Protein AF-A0A7C1GNH7-F1 (afdb_monomer_lite)

Structure (mmCIF, N/CA/C/O backbone):
data_AF-A0A7C1GNH7-F1
#
_entry.id   AF-A0A7C1GNH7-F1
#
loop_
_atom_site.group_PDB
_atom_site.id
_atom_site.type_symbol
_atom_site.label_atom_id
_atom_site.label_alt_id
_atom_site.label_comp_id
_atom_site.label_asym_id
_atom_site.label_entity_id
_atom_site.label_seq_id
_atom_site.pdbx_PDB_ins_code
_atom_site.Cartn_x
_atom_site.Cartn_y
_atom_site.Cartn_z
_atom_site.occupancy
_atom_site.B_iso_or_equiv
_atom_site.auth_seq_id
_atom_site.auth_comp_id
_atom_site.auth_asym_id
_atom_site.auth_atom_id
_atom_site.pdbx_PDB_model_num
ATOM 1 N N . MET A 1 1 ? 14.148 -22.955 8.395 1.00 41.34 1 MET A N 1
ATOM 2 C CA . MET A 1 1 ? 13.688 -22.423 9.696 1.00 41.34 1 MET A CA 1
ATOM 3 C C . MET A 1 1 ? 12.419 -23.167 10.089 1.00 41.34 1 MET A C 1
ATOM 5 O O . MET A 1 1 ? 11.482 -23.170 9.306 1.00 41.34 1 MET A O 1
ATOM 9 N N . LYS A 1 2 ? 12.412 -23.870 11.227 1.00 41.69 2 LYS A N 1
ATOM 10 C CA . LYS A 1 2 ? 11.241 -24.564 11.790 1.00 41.69 2 LYS A CA 1
ATOM 11 C C . LYS A 1 2 ? 11.099 -24.100 13.240 1.00 41.69 2 LYS A C 1
ATOM 13 O O . LYS A 1 2 ? 11.866 -24.546 14.083 1.00 41.69 2 LYS A O 1
ATOM 18 N N . THR A 1 3 ? 10.168 -23.192 13.510 1.00 47.66 3 THR A N 1
ATOM 19 C CA . THR A 1 3 ? 9.869 -22.700 14.871 1.00 47.66 3 THR A CA 1
ATOM 20 C C . THR A 1 3 ? 8.385 -22.819 15.228 1.00 47.66 3 THR A C 1
ATOM 22 O O . THR A 1 3 ? 7.935 -22.170 16.161 1.00 47.66 3 THR A O 1
ATOM 25 N N . ASN A 1 4 ? 7.616 -23.658 14.525 1.00 46.81 4 ASN A N 1
ATOM 26 C CA . ASN A 1 4 ? 6.178 -23.826 14.769 1.00 46.81 4 ASN A CA 1
ATOM 27 C C . ASN A 1 4 ? 5.877 -25.155 15.484 1.00 46.81 4 ASN A C 1
ATOM 29 O O . ASN A 1 4 ? 5.368 -26.098 14.886 1.00 46.81 4 ASN A O 1
ATOM 33 N N . THR A 1 5 ? 6.260 -25.253 16.760 1.00 57.16 5 THR A N 1
ATOM 34 C CA . THR A 1 5 ? 5.923 -26.391 17.642 1.00 57.16 5 THR A CA 1
ATOM 35 C C . THR A 1 5 ? 4.985 -26.013 18.793 1.00 57.16 5 THR A C 1
ATOM 37 O O . THR A 1 5 ? 4.659 -26.872 19.607 1.00 57.16 5 THR A O 1
ATOM 40 N N . GLN A 1 6 ? 4.526 -24.759 18.873 1.00 58.31 6 GLN A N 1
ATOM 41 C CA . GLN A 1 6 ? 3.487 -24.347 19.821 1.00 58.31 6 GLN A CA 1
ATOM 42 C C . GLN A 1 6 ? 2.119 -24.324 19.142 1.00 58.31 6 GLN A C 1
ATOM 44 O O . GLN A 1 6 ? 2.003 -23.966 17.974 1.00 58.31 6 GLN A O 1
ATOM 49 N N . GLN A 1 7 ? 1.097 -24.721 19.897 1.00 57.66 7 GLN A N 1
ATOM 50 C CA . GLN A 1 7 ? -0.308 -24.626 19.520 1.00 57.66 7 GLN A CA 1
ATOM 51 C C . GLN A 1 7 ? -0.628 -23.197 19.061 1.00 57.66 7 GLN A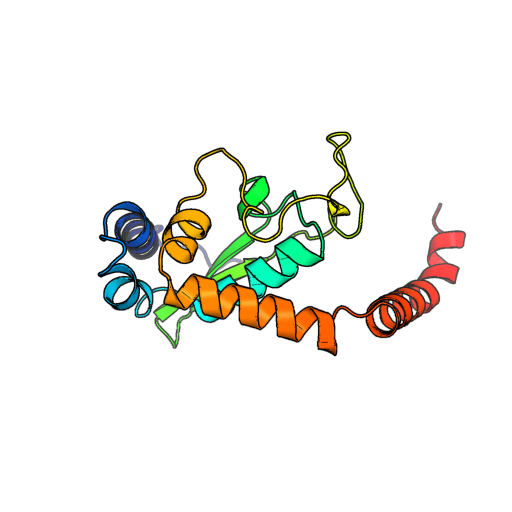 C 1
ATOM 53 O O . GLN A 1 7 ? -0.293 -22.237 19.757 1.00 57.66 7 GLN A O 1
ATOM 58 N N . ASP A 1 8 ? -1.246 -23.057 17.888 1.00 63.09 8 ASP A N 1
ATOM 59 C CA . ASP A 1 8 ? -1.487 -21.746 17.295 1.00 63.09 8 ASP A CA 1
ATOM 60 C C . ASP A 1 8 ? -2.410 -20.894 18.187 1.00 63.09 8 ASP A C 1
ATOM 62 O O . ASP A 1 8 ? -3.614 -21.140 18.296 1.00 63.09 8 ASP A O 1
ATOM 66 N N . ASN A 1 9 ? -1.853 -19.859 18.818 1.00 75.06 9 ASN A N 1
ATOM 67 C CA . ASN A 1 9 ? -2.629 -18.851 19.529 1.00 75.06 9 ASN A CA 1
ATOM 68 C C . ASN A 1 9 ? -3.035 -17.735 18.552 1.00 75.06 9 ASN A C 1
ATOM 70 O O . ASN A 1 9 ? -2.227 -16.881 18.187 1.00 75.06 9 ASN A O 1
ATOM 74 N N . TYR A 1 10 ? -4.301 -17.746 18.130 1.00 85.75 10 TYR A N 1
ATOM 75 C CA . TYR A 1 10 ? -4.866 -16.768 17.192 1.00 85.75 10 TYR A CA 1
ATOM 76 C C . TYR A 1 10 ? -5.498 -15.540 17.866 1.00 85.75 10 TYR A C 1
ATOM 78 O O . TYR A 1 10 ? -6.038 -14.686 17.164 1.00 85.75 10 TYR A O 1
ATOM 86 N N . THR A 1 11 ? -5.424 -15.428 19.196 1.00 90.94 11 THR A N 1
ATOM 87 C CA . THR A 1 11 ? -6.136 -14.395 19.972 1.00 90.94 11 THR A CA 1
ATOM 88 C C . THR A 1 11 ? -5.764 -12.985 19.524 1.00 90.94 11 THR A C 1
ATOM 90 O O . THR A 1 11 ? -6.650 -12.203 19.199 1.00 90.94 11 THR A O 1
ATOM 93 N N . ASP A 1 12 ? -4.468 -12.700 19.374 1.00 92.19 12 ASP A N 1
ATOM 94 C CA . ASP A 1 12 ? -3.970 -11.402 18.905 1.00 92.19 12 ASP A CA 1
ATOM 95 C C . ASP A 1 12 ? -4.558 -11.031 17.524 1.00 92.19 12 ASP A C 1
ATOM 97 O O . ASP A 1 12 ? -4.931 -9.887 17.271 1.00 92.19 12 ASP A O 1
ATOM 101 N N . LYS A 1 13 ? -4.663 -11.998 16.600 1.00 93.25 13 LYS A N 1
ATOM 102 C CA . LYS A 1 13 ? -5.228 -11.753 15.260 1.00 93.25 13 LYS A CA 1
ATOM 103 C C . LYS A 1 13 ? -6.740 -11.535 15.319 1.00 93.25 13 LYS A C 1
ATOM 105 O O . LYS A 1 13 ? -7.249 -10.691 14.586 1.00 93.25 13 LYS A O 1
ATOM 110 N N . ALA A 1 14 ? -7.443 -12.294 16.159 1.00 95.69 14 ALA A N 1
ATOM 111 C CA . ALA A 1 14 ? -8.877 -12.128 16.369 1.00 95.69 14 ALA A CA 1
ATOM 112 C C . ALA A 1 14 ? -9.193 -10.750 16.971 1.00 95.69 14 ALA A C 1
ATOM 114 O O . ALA A 1 14 ? -10.090 -10.077 16.478 1.00 95.69 14 ALA A O 1
ATOM 115 N N . GLU A 1 15 ? -8.398 -10.298 17.946 1.00 96.75 15 GLU A N 1
ATOM 116 C CA . GLU A 1 15 ? -8.475 -8.952 18.525 1.00 96.75 15 GLU A CA 1
ATOM 117 C C . GLU A 1 15 ? -8.321 -7.873 17.446 1.00 96.75 15 GLU A C 1
ATOM 119 O O . GLU A 1 15 ? -9.178 -7.001 17.322 1.00 96.75 15 GLU A O 1
ATOM 124 N N . LEU A 1 16 ? -7.286 -7.969 16.602 1.00 97.50 16 LEU A N 1
ATOM 125 C CA . LEU A 1 16 ? -7.091 -7.024 15.499 1.00 97.50 16 LEU A CA 1
ATOM 126 C C . LEU A 1 16 ? -8.305 -6.982 14.555 1.00 97.50 16 LEU A C 1
ATOM 128 O O . LEU A 1 16 ? -8.759 -5.904 14.170 1.00 97.50 16 LEU A O 1
ATOM 132 N N . ILE A 1 17 ? -8.831 -8.149 14.171 1.00 97.00 17 ILE A N 1
ATOM 133 C CA . ILE A 1 17 ? -10.010 -8.247 13.300 1.00 97.00 17 ILE A CA 1
ATOM 134 C C . ILE A 1 17 ? -11.225 -7.602 13.972 1.00 97.00 17 ILE A C 1
ATOM 136 O O . ILE A 1 17 ? -11.945 -6.848 13.314 1.00 97.00 17 ILE A O 1
ATOM 140 N N . ASP A 1 18 ? -11.450 -7.869 15.254 1.00 98.12 18 ASP A N 1
ATOM 141 C CA . ASP A 1 18 ? -12.589 -7.339 15.996 1.00 98.12 18 ASP A CA 1
ATOM 142 C C . ASP A 1 18 ? -12.507 -5.816 16.144 1.00 98.12 18 ASP A C 1
ATOM 144 O O . ASP A 1 18 ? -13.481 -5.141 15.809 1.00 98.12 18 ASP A O 1
ATOM 148 N N . VAL A 1 19 ? -11.348 -5.264 16.520 1.00 98.44 19 VAL A N 1
ATOM 149 C CA . VAL A 1 19 ? -11.130 -3.807 16.600 1.00 98.44 19 VAL A CA 1
ATOM 150 C C . VAL A 1 19 ? -11.394 -3.141 15.249 1.00 98.44 19 VAL A C 1
ATOM 152 O O . VAL A 1 19 ? -12.152 -2.178 15.162 1.00 98.44 19 VAL A O 1
ATOM 155 N N . ILE A 1 20 ? -10.851 -3.687 14.156 1.00 97.81 20 ILE A N 1
ATOM 156 C CA . ILE A 1 20 ? -11.058 -3.111 12.818 1.00 97.81 20 ILE A CA 1
ATOM 157 C C . ILE A 1 20 ? -12.536 -3.134 12.416 1.00 97.81 20 ILE A C 1
ATOM 159 O O . ILE A 1 20 ? -12.998 -2.194 11.772 1.00 97.81 20 ILE A O 1
ATOM 163 N N . ASN A 1 21 ? -13.271 -4.208 12.716 1.00 97.88 21 ASN A N 1
ATOM 164 C CA . ASN A 1 21 ? -14.624 -4.406 12.187 1.00 97.88 21 ASN A CA 1
ATOM 165 C C . ASN A 1 21 ? -15.740 -3.883 13.098 1.00 97.88 21 ASN A C 1
ATOM 167 O O . ASN A 1 21 ? -16.839 -3.645 12.594 1.00 97.88 21 ASN A O 1
ATOM 171 N N . ARG A 1 22 ? -15.501 -3.744 14.407 1.00 97.81 22 ARG A N 1
ATOM 172 C CA . ARG A 1 22 ? -16.545 -3.423 15.394 1.00 97.81 22 ARG A CA 1
ATOM 173 C C . ARG A 1 22 ? -16.358 -2.075 16.084 1.00 97.81 22 ARG A C 1
ATOM 175 O O . ARG A 1 22 ? -17.348 -1.552 16.591 1.00 97.81 22 ARG A O 1
ATOM 182 N N . THR A 1 23 ? -15.157 -1.499 16.091 1.00 98.31 23 THR A N 1
ATOM 183 C CA . THR A 1 23 ? -14.932 -0.193 16.724 1.00 98.31 23 THR A CA 1
ATOM 184 C C . THR A 1 23 ? -15.510 0.939 15.860 1.00 98.31 23 THR A C 1
ATOM 186 O O . THR A 1 23 ? -15.235 0.995 14.655 1.00 98.31 23 THR A O 1
ATOM 189 N N . PRO A 1 24 ? -16.301 1.869 16.433 1.00 98.06 24 PRO A N 1
ATOM 190 C CA . PRO A 1 24 ? -16.762 3.059 15.725 1.00 98.06 24 PRO A CA 1
ATOM 191 C C . PRO A 1 24 ? -15.598 3.878 15.151 1.00 98.06 24 PRO A C 1
ATOM 193 O O . PRO A 1 24 ? -14.557 4.027 15.782 1.00 98.06 24 PRO A O 1
ATOM 196 N N . VAL A 1 25 ? -15.781 4.485 13.974 1.00 97.56 25 VAL A N 1
ATOM 197 C CA . VAL A 1 25 ? -14.718 5.248 13.280 1.00 97.56 25 VAL A CA 1
ATOM 198 C C . VAL A 1 25 ? -14.121 6.367 14.149 1.00 97.56 25 VAL A C 1
ATOM 200 O O . VAL A 1 25 ? -12.931 6.646 14.045 1.00 97.56 25 VAL A O 1
ATOM 203 N N . SER A 1 26 ? -14.920 6.997 15.015 1.00 97.81 26 SER A N 1
ATOM 204 C CA . SER A 1 26 ? -14.464 8.043 15.943 1.00 97.81 26 SER A CA 1
ATOM 205 C C . SER A 1 26 ? -13.550 7.532 17.060 1.00 97.81 26 SER A C 1
ATOM 207 O O . SER A 1 26 ? -12.768 8.310 17.596 1.00 97.81 26 SER A O 1
ATOM 209 N N . GLU A 1 27 ? -13.648 6.250 17.406 1.00 98.31 27 GLU A N 1
ATOM 210 C CA . GLU A 1 27 ? -12.898 5.596 18.489 1.00 98.31 27 GLU A CA 1
ATOM 211 C C . GLU A 1 27 ? -11.754 4.730 17.948 1.00 98.31 27 GLU A C 1
ATOM 213 O O . GLU A 1 27 ? -10.793 4.450 18.662 1.00 98.31 27 GLU A O 1
ATOM 218 N N . LEU A 1 28 ? -11.822 4.352 16.665 1.00 98.50 28 LEU A N 1
ATOM 219 C CA . LEU A 1 28 ? -10.873 3.451 16.019 1.00 98.50 28 LEU A CA 1
ATOM 220 C C . LEU A 1 28 ? -9.405 3.840 16.242 1.00 98.50 28 LEU A C 1
ATOM 222 O O . LEU A 1 28 ? -8.623 2.927 16.489 1.00 98.50 28 LEU A O 1
ATOM 226 N N . PRO A 1 29 ? -8.993 5.125 16.214 1.00 98.56 29 PRO A N 1
ATOM 227 C CA . PRO A 1 29 ? -7.599 5.457 16.477 1.00 98.56 29 PRO A CA 1
ATOM 228 C C . PRO A 1 29 ? -7.089 5.034 17.852 1.00 98.56 29 PRO A C 1
ATOM 230 O O . PRO A 1 29 ? -6.000 4.475 17.955 1.00 98.56 29 PRO A O 1
ATOM 233 N N . ALA A 1 30 ? -7.892 5.255 18.894 1.00 98.50 30 ALA A N 1
ATOM 234 C CA . ALA A 1 30 ? -7.508 4.930 20.263 1.00 98.50 30 ALA A CA 1
ATOM 235 C C . ALA A 1 30 ? -7.371 3.414 20.471 1.00 98.50 30 ALA A C 1
ATOM 237 O O . ALA A 1 30 ? -6.461 2.975 21.168 1.00 98.50 30 ALA A O 1
ATOM 238 N N . GLU A 1 31 ? -8.231 2.626 19.823 1.00 98.50 31 GLU A N 1
ATOM 239 C CA . GLU A 1 31 ? -8.244 1.164 19.950 1.00 98.50 31 GLU A CA 1
ATOM 240 C C . GLU A 1 31 ? -7.244 0.465 19.015 1.00 98.50 31 GLU A C 1
ATOM 242 O O . GLU A 1 31 ? -6.689 -0.579 19.352 1.00 98.50 31 GLU A O 1
ATOM 247 N N . LEU A 1 32 ? -6.993 1.020 17.824 1.00 98.62 32 LEU A N 1
ATOM 248 C CA . LEU A 1 32 ? -6.184 0.365 16.793 1.00 98.62 32 LEU A CA 1
ATOM 249 C C . LEU A 1 32 ? -4.682 0.633 16.946 1.00 98.62 32 LEU A C 1
ATOM 251 O O . LEU A 1 32 ? -3.878 -0.283 16.768 1.00 98.62 32 LEU A O 1
ATOM 255 N N . GLU A 1 33 ? -4.280 1.864 17.268 1.00 98.38 33 GLU A N 1
ATOM 256 C CA . GLU A 1 33 ? -2.860 2.246 17.364 1.00 98.38 33 GLU A CA 1
ATOM 257 C C . GLU A 1 33 ? -2.042 1.440 18.392 1.00 98.38 33 GLU A C 1
ATOM 259 O O . GLU A 1 33 ? -0.870 1.150 18.110 1.00 98.38 33 GLU A O 1
ATOM 264 N N . PRO A 1 34 ? -2.606 1.014 19.543 1.00 98.25 34 PRO A N 1
ATOM 265 C CA . PRO A 1 34 ? -1.900 0.153 20.490 1.00 98.25 34 PRO A CA 1
ATOM 266 C C . PRO A 1 34 ? -1.562 -1.239 19.944 1.00 98.25 34 PRO A C 1
ATOM 268 O O . PRO A 1 34 ? -0.623 -1.867 20.432 1.00 98.25 34 PRO A O 1
ATOM 271 N N . ILE A 1 35 ? -2.298 -1.729 18.938 1.00 98.19 35 ILE A N 1
ATOM 272 C CA . ILE A 1 35 ? -2.188 -3.114 18.450 1.00 98.19 35 ILE A CA 1
ATOM 273 C C . ILE A 1 35 ? -1.777 -3.232 16.979 1.00 98.19 35 ILE A C 1
ATOM 275 O O . ILE A 1 35 ? -1.445 -4.331 16.537 1.00 98.19 35 ILE A O 1
ATOM 279 N N . PHE A 1 36 ? -1.753 -2.139 16.216 1.00 98.69 36 PHE A N 1
ATOM 280 C CA . PHE A 1 36 ? -1.428 -2.133 14.788 1.00 98.69 36 PHE A CA 1
ATOM 281 C C . PHE A 1 36 ? -0.631 -0.884 14.398 1.00 98.69 36 PHE A C 1
ATOM 283 O O . PHE A 1 36 ? -0.957 0.234 14.794 1.00 98.69 36 PHE A O 1
ATOM 290 N N . ASP A 1 37 ? 0.412 -1.051 13.584 1.00 98.62 37 ASP A N 1
ATOM 291 C CA . ASP A 1 37 ? 1.177 0.074 13.046 1.00 98.62 37 ASP A CA 1
ATOM 292 C C . ASP A 1 37 ? 0.444 0.717 11.856 1.00 98.62 37 ASP A C 1
ATOM 294 O O . ASP A 1 37 ? 0.713 0.441 10.682 1.00 98.62 37 ASP A O 1
ATOM 298 N N . VAL A 1 38 ? -0.510 1.596 12.180 1.00 98.62 38 VAL A N 1
ATOM 299 C CA . VAL A 1 38 ? -1.333 2.311 11.194 1.00 98.62 38 VAL A CA 1
ATOM 300 C C . VAL A 1 38 ? -0.467 3.131 10.235 1.00 98.62 38 VAL A C 1
ATOM 302 O O . VAL A 1 38 ? -0.708 3.126 9.031 1.00 98.62 38 VAL A O 1
ATOM 305 N N . ASN A 1 39 ? 0.566 3.813 10.735 1.00 98.25 39 ASN A N 1
ATOM 306 C CA . ASN A 1 39 ? 1.407 4.674 9.903 1.00 98.25 39 ASN A CA 1
ATOM 307 C C . ASN A 1 39 ? 2.204 3.871 8.870 1.00 98.25 39 ASN A C 1
ATOM 309 O O . ASN A 1 39 ? 2.311 4.300 7.720 1.00 98.25 39 ASN A O 1
ATOM 313 N N . ASN A 1 40 ? 2.744 2.709 9.250 1.00 98.19 40 ASN A N 1
ATOM 314 C CA . ASN A 1 40 ? 3.410 1.814 8.307 1.00 98.19 40 ASN A CA 1
ATOM 315 C C . ASN A 1 40 ? 2.429 1.332 7.226 1.00 98.19 40 ASN A C 1
ATOM 317 O O . ASN A 1 40 ? 2.715 1.460 6.035 1.00 98.19 40 ASN A O 1
ATOM 321 N N . PHE A 1 41 ? 1.230 0.902 7.624 1.00 98.62 41 PHE A N 1
ATOM 322 C CA . PHE A 1 41 ? 0.205 0.476 6.674 1.00 98.62 41 PHE A CA 1
ATOM 323 C C . PHE A 1 41 ? -0.228 1.591 5.710 1.00 98.62 41 PHE A C 1
ATOM 325 O O . PHE A 1 41 ? -0.365 1.349 4.514 1.00 98.62 41 PHE A O 1
ATOM 332 N N . LEU A 1 42 ? -0.402 2.825 6.189 1.00 98.81 42 LEU A N 1
ATOM 333 C CA . LEU A 1 42 ? -0.749 3.967 5.337 1.00 98.81 42 LEU A CA 1
ATOM 334 C C . LEU A 1 42 ? 0.353 4.292 4.318 1.00 98.81 42 LEU A C 1
ATOM 336 O O . LEU A 1 42 ? 0.043 4.648 3.179 1.00 98.81 42 LEU A O 1
ATOM 340 N N . LYS A 1 43 ? 1.631 4.146 4.698 1.00 98.38 43 LYS A N 1
ATOM 341 C CA . LYS A 1 43 ? 2.763 4.265 3.763 1.00 98.38 43 LYS A CA 1
ATOM 342 C C . LYS A 1 43 ? 2.749 3.143 2.730 1.00 98.38 43 LYS A C 1
ATOM 344 O O . LYS A 1 43 ? 2.902 3.429 1.546 1.00 98.38 43 LYS A O 1
ATOM 349 N N . HIS A 1 44 ? 2.530 1.898 3.161 1.00 98.19 44 HIS A N 1
ATOM 350 C CA . HIS A 1 44 ? 2.369 0.754 2.257 1.00 98.19 44 HIS A CA 1
ATOM 351 C C . HIS A 1 44 ? 1.244 1.006 1.255 1.00 98.19 44 HIS A C 1
ATOM 353 O O . HIS A 1 44 ? 1.464 0.888 0.059 1.00 98.19 44 HIS A O 1
ATOM 359 N N . LEU A 1 45 ? 0.069 1.437 1.718 1.00 98.62 45 LEU A N 1
ATOM 360 C CA . LEU A 1 45 ? -1.079 1.719 0.859 1.00 98.62 45 LEU A CA 1
ATOM 361 C C . LEU A 1 45 ? -0.778 2.802 -0.187 1.00 98.62 45 LEU A C 1
ATOM 363 O O . LEU A 1 45 ? -1.222 2.696 -1.330 1.00 98.62 45 LEU A O 1
ATOM 367 N N . ALA A 1 46 ? -0.015 3.834 0.187 1.00 98.56 46 ALA A N 1
ATOM 368 C CA . ALA A 1 46 ? 0.433 4.861 -0.750 1.00 98.56 46 ALA A CA 1
ATOM 369 C C . ALA A 1 46 ? 1.362 4.279 -1.827 1.00 98.56 46 ALA A C 1
ATOM 371 O O . ALA A 1 46 ? 1.188 4.586 -3.004 1.00 98.56 46 ALA A O 1
ATOM 372 N N . VAL A 1 47 ? 2.294 3.398 -1.451 1.00 98.12 47 VAL A N 1
ATOM 373 C CA . VAL A 1 47 ? 3.149 2.682 -2.411 1.00 98.12 47 VAL A CA 1
ATOM 374 C C . VAL A 1 47 ? 2.318 1.749 -3.294 1.00 98.12 47 VAL A C 1
ATOM 376 O O . VAL A 1 47 ? 2.423 1.852 -4.508 1.00 98.12 47 VAL A O 1
ATOM 379 N N . GLU A 1 48 ? 1.455 0.912 -2.711 1.00 98.00 48 GLU A N 1
ATOM 380 C CA . GLU A 1 48 ? 0.565 -0.028 -3.413 1.00 98.00 48 GLU A CA 1
ATOM 381 C C . GLU A 1 48 ? -0.278 0.685 -4.479 1.00 98.00 48 GLU A C 1
ATOM 383 O O . GLU A 1 48 ? -0.417 0.200 -5.599 1.00 98.00 48 GLU A O 1
ATOM 388 N N . THR A 1 49 ? -0.784 1.873 -4.142 1.00 97.88 49 THR A N 1
ATOM 389 C CA . THR A 1 49 ? -1.576 2.700 -5.056 1.00 97.88 49 THR A CA 1
ATOM 390 C C . THR A 1 49 ? -0.728 3.283 -6.184 1.00 97.88 49 THR A C 1
ATOM 392 O O . THR A 1 49 ? -1.136 3.233 -7.340 1.00 97.88 49 THR A O 1
ATOM 395 N N . LEU A 1 50 ? 0.449 3.840 -5.876 1.00 97.56 50 LEU A N 1
ATOM 396 C CA . LEU A 1 50 ? 1.304 4.480 -6.884 1.00 97.56 50 LEU A CA 1
ATOM 397 C C . LEU A 1 50 ? 1.934 3.473 -7.846 1.00 97.56 50 LEU A C 1
ATOM 399 O O . LEU A 1 50 ? 2.068 3.765 -9.031 1.00 97.56 50 LEU A O 1
ATOM 403 N N . THR A 1 51 ? 2.304 2.288 -7.361 1.00 97.06 51 THR A N 1
ATOM 404 C CA . THR A 1 51 ? 2.859 1.223 -8.205 1.00 97.06 51 THR A CA 1
ATOM 405 C C . THR A 1 51 ? 1.786 0.468 -8.984 1.00 97.06 51 THR A C 1
ATOM 407 O O . THR A 1 51 ? 2.133 -0.364 -9.820 1.00 97.06 51 THR A O 1
ATOM 410 N N . GLY A 1 52 ? 0.500 0.730 -8.728 1.00 96.94 52 GLY A N 1
ATOM 411 C CA . GLY A 1 52 ? -0.597 -0.004 -9.345 1.00 96.94 52 GLY A CA 1
ATOM 412 C C . GLY A 1 52 ? -0.620 -1.480 -8.940 1.00 96.94 52 GLY A C 1
ATOM 413 O O . GLY A 1 52 ? -0.953 -2.320 -9.769 1.00 96.94 52 GLY A O 1
ATOM 414 N N . HIS A 1 53 ? -0.238 -1.807 -7.698 1.00 97.56 53 HIS A N 1
ATOM 415 C CA . HIS A 1 53 ? -0.147 -3.185 -7.207 1.00 97.56 53 HIS A CA 1
ATOM 416 C C . HIS A 1 53 ? -1.532 -3.802 -6.983 1.00 97.56 53 HIS A C 1
ATOM 418 O O . HIS A 1 53 ? -2.042 -3.878 -5.860 1.00 97.56 53 HIS A O 1
ATOM 424 N N . TRP A 1 54 ? -2.171 -4.224 -8.068 1.00 96.62 54 TRP A N 1
ATOM 425 C CA . TRP A 1 54 ? -3.533 -4.736 -8.025 1.00 96.62 54 TRP A CA 1
ATOM 426 C C . TRP A 1 54 ? -3.624 -6.089 -7.310 1.00 96.62 54 TRP A C 1
ATOM 428 O O . TRP A 1 54 ? -4.660 -6.389 -6.723 1.00 96.62 54 TRP A O 1
ATOM 438 N N . ASP A 1 55 ? -2.556 -6.889 -7.270 1.00 97.06 55 ASP A N 1
ATOM 439 C CA . ASP A 1 55 ? -2.571 -8.169 -6.546 1.00 97.06 55 ASP A CA 1
ATOM 440 C C . ASP A 1 55 ? -2.306 -8.021 -5.034 1.00 97.06 55 ASP A C 1
ATOM 442 O O . ASP A 1 55 ? -2.244 -8.995 -4.294 1.00 97.06 55 ASP A O 1
ATOM 446 N N . GLY A 1 56 ? -2.201 -6.789 -4.530 1.00 97.12 56 GLY A N 1
ATOM 447 C CA . GLY A 1 56 ? -2.046 -6.518 -3.104 1.00 97.12 56 GLY A CA 1
ATOM 448 C C . GLY A 1 56 ? -3.328 -6.708 -2.286 1.00 97.12 56 GLY A C 1
ATOM 449 O O . GLY A 1 56 ? -4.406 -7.083 -2.776 1.00 97.12 56 GLY A O 1
ATOM 450 N N . TYR A 1 57 ? -3.249 -6.375 -0.995 1.00 97.38 57 TYR A N 1
ATOM 451 C CA . TYR A 1 57 ? -4.375 -6.537 -0.077 1.00 97.38 57 TYR A CA 1
ATOM 452 C C . TYR A 1 57 ? -5.580 -5.692 -0.504 1.00 97.38 57 TYR A C 1
ATOM 454 O O . TYR A 1 57 ? -6.705 -6.200 -0.566 1.00 97.38 57 TYR A O 1
ATOM 462 N N . SER A 1 58 ? -5.374 -4.406 -0.809 1.00 96.88 58 SER A N 1
ATOM 463 C CA . SER A 1 58 ? -6.500 -3.475 -0.958 1.00 96.88 58 SER A CA 1
ATOM 464 C C . SER A 1 58 ? -7.318 -3.746 -2.210 1.00 96.88 58 SER A C 1
ATOM 466 O O . SER A 1 58 ? -8.528 -3.517 -2.197 1.00 96.88 58 SER A O 1
ATOM 468 N N . PHE A 1 59 ? -6.708 -4.263 -3.277 1.00 96.19 59 PHE A N 1
ATOM 469 C CA . PHE A 1 59 ? -7.443 -4.632 -4.479 1.00 96.19 59 PHE A CA 1
ATOM 470 C C . PHE A 1 59 ? -7.786 -6.128 -4.508 1.00 96.19 59 PHE A C 1
ATOM 472 O O . PHE A 1 59 ? -8.980 -6.436 -4.486 1.00 96.19 59 PHE A O 1
ATOM 479 N N . ASN A 1 60 ? -6.836 -7.068 -4.426 1.00 96.00 60 ASN A N 1
ATOM 480 C CA . ASN A 1 60 ? -7.143 -8.504 -4.569 1.00 96.00 60 ASN A CA 1
ATOM 481 C C . ASN A 1 60 ? -7.221 -9.328 -3.262 1.00 96.00 60 ASN A C 1
ATOM 483 O O . ASN A 1 60 ? -7.772 -10.427 -3.277 1.00 96.00 60 ASN A O 1
ATOM 487 N N . LYS A 1 61 ? -6.850 -8.776 -2.096 1.00 95.56 61 LYS A N 1
ATOM 488 C CA . LYS A 1 61 ? -6.725 -9.498 -0.795 1.00 95.56 61 LYS A CA 1
ATOM 489 C C . LYS A 1 61 ? -5.547 -10.477 -0.757 1.00 95.56 61 LYS A C 1
ATOM 491 O O . LYS A 1 61 ? -5.616 -11.466 -0.029 1.00 95.56 61 LYS A O 1
ATOM 496 N N . ASN A 1 62 ? -4.499 -10.221 -1.527 1.00 96.12 62 ASN A N 1
ATOM 497 C CA . ASN A 1 62 ? -3.374 -11.136 -1.665 1.00 96.12 62 ASN A CA 1
ATOM 498 C C . ASN A 1 62 ? -2.041 -10.443 -1.305 1.00 96.12 62 ASN A C 1
ATOM 500 O O . ASN A 1 62 ? -2.024 -9.253 -0.976 1.00 96.12 62 ASN A O 1
ATOM 504 N N . ASN A 1 63 ? -0.953 -11.216 -1.277 1.00 97.62 63 ASN A N 1
ATOM 505 C CA . ASN A 1 63 ? 0.433 -10.738 -1.260 1.00 97.62 63 ASN A CA 1
ATOM 506 C C . ASN A 1 63 ? 0.822 -9.867 -0.052 1.00 97.62 63 ASN A C 1
ATOM 508 O O . ASN A 1 63 ? 1.398 -8.782 -0.177 1.00 97.62 63 ASN A O 1
ATOM 512 N N . PHE A 1 64 ? 0.541 -10.364 1.158 1.00 98.00 64 PHE A N 1
ATOM 513 C CA . PHE A 1 64 ? 0.983 -9.724 2.398 1.00 98.00 64 PHE A CA 1
ATOM 514 C C . PHE A 1 64 ? 1.182 -10.703 3.558 1.00 98.00 64 PHE A C 1
ATOM 516 O O . PHE A 1 64 ? 0.571 -11.770 3.621 1.00 98.00 64 PHE A O 1
ATOM 523 N N . TYR A 1 65 ? 1.978 -10.271 4.534 1.00 97.44 65 TYR A N 1
ATOM 524 C CA . TYR A 1 65 ? 2.055 -10.866 5.862 1.00 97.44 65 TYR A CA 1
ATOM 525 C C . TYR A 1 65 ? 1.625 -9.862 6.933 1.00 97.44 65 TYR A C 1
ATOM 527 O O . TYR A 1 65 ? 1.782 -8.650 6.784 1.00 97.44 65 TYR A O 1
ATOM 535 N N . LEU A 1 66 ? 1.127 -10.393 8.051 1.00 96.31 66 LEU A N 1
ATOM 536 C CA . LEU A 1 66 ? 0.979 -9.653 9.301 1.00 96.31 66 LEU A CA 1
ATOM 537 C C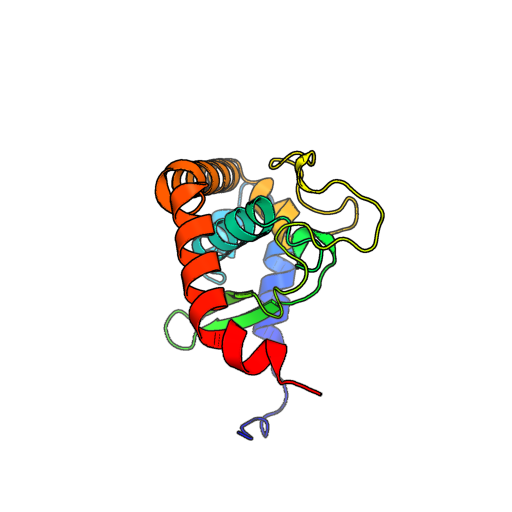 . LEU A 1 66 ? 1.965 -10.216 10.315 1.00 96.31 66 LEU A C 1
ATOM 539 O O . LEU A 1 66 ? 1.857 -11.378 10.720 1.00 96.31 66 LEU A O 1
ATOM 543 N N . TYR A 1 67 ? 2.910 -9.385 10.733 1.00 95.81 67 TYR A N 1
ATOM 544 C CA . TYR A 1 67 ? 3.913 -9.740 11.726 1.00 95.81 67 TYR A CA 1
ATOM 545 C C . TYR A 1 67 ? 3.569 -9.096 13.067 1.00 95.81 67 TYR A C 1
ATOM 547 O O . TYR A 1 67 ? 3.418 -7.882 13.148 1.00 95.81 67 TYR A O 1
ATOM 555 N N . ARG A 1 68 ? 3.446 -9.892 14.136 1.00 95.31 68 ARG A N 1
ATOM 556 C CA . ARG A 1 68 ? 3.288 -9.361 15.497 1.00 95.31 68 ARG A CA 1
ATOM 557 C C . ARG A 1 68 ? 4.671 -9.061 16.065 1.00 95.31 68 ARG A C 1
ATOM 559 O O . ARG A 1 68 ? 5.371 -9.973 16.503 1.00 95.31 68 ARG A O 1
ATOM 566 N N . ASN A 1 69 ? 5.049 -7.789 16.074 1.00 95.38 69 ASN A N 1
ATOM 567 C CA . ASN A 1 69 ? 6.340 -7.351 16.581 1.00 95.38 69 ASN A CA 1
ATOM 568 C C . ASN A 1 69 ? 6.481 -7.706 18.073 1.00 95.38 69 ASN A C 1
ATOM 570 O O . ASN A 1 69 ? 5.612 -7.402 18.893 1.00 95.38 69 ASN A O 1
ATOM 574 N N . THR A 1 70 ? 7.574 -8.376 18.436 1.00 94.19 70 THR A N 1
ATOM 575 C CA . THR A 1 70 ? 7.814 -8.863 19.803 1.00 94.19 70 THR A CA 1
ATOM 576 C C . THR A 1 70 ? 8.163 -7.750 20.790 1.00 94.19 70 THR A C 1
ATOM 578 O O . THR A 1 70 ? 7.902 -7.905 21.979 1.00 94.19 70 THR A O 1
ATOM 581 N N . THR A 1 71 ? 8.688 -6.621 20.310 1.00 95.38 71 THR A N 1
ATOM 582 C CA . THR A 1 71 ? 9.039 -5.448 21.120 1.00 95.38 71 THR A CA 1
ATOM 583 C C . THR A 1 71 ? 7.857 -4.501 21.271 1.00 95.38 71 THR A C 1
ATOM 585 O O . THR A 1 71 ? 7.473 -4.174 22.387 1.00 95.38 71 THR A O 1
ATOM 588 N N . THR A 1 72 ? 7.265 -4.058 20.158 1.00 96.00 72 THR A N 1
ATOM 589 C CA . THR A 1 72 ? 6.178 -3.062 20.203 1.00 96.00 72 THR A CA 1
ATOM 590 C C . THR A 1 72 ? 4.828 -3.686 20.521 1.00 96.00 72 THR A C 1
ATOM 592 O O . THR A 1 72 ? 3.894 -2.968 20.855 1.00 96.00 72 THR A O 1
ATOM 595 N N . ARG A 1 73 ? 4.713 -5.016 20.388 1.00 94.69 73 ARG A N 1
ATOM 596 C CA . ARG A 1 73 ? 3.453 -5.758 20.501 1.00 94.69 73 ARG A CA 1
ATOM 597 C C . ARG A 1 73 ? 2.371 -5.224 19.557 1.00 94.69 73 ARG A C 1
ATOM 599 O O . ARG A 1 73 ? 1.201 -5.473 19.811 1.00 94.69 73 ARG A O 1
ATOM 606 N N . ARG A 1 74 ? 2.746 -4.579 18.449 1.00 97.94 74 ARG A N 1
ATOM 607 C CA . ARG A 1 74 ? 1.839 -4.182 17.365 1.00 97.94 74 ARG A CA 1
ATOM 608 C C . ARG A 1 74 ? 1.978 -5.130 16.182 1.00 97.94 74 ARG A C 1
ATOM 610 O O . ARG A 1 74 ? 3.040 -5.716 15.964 1.00 97.94 74 ARG A O 1
ATOM 617 N N . PHE A 1 75 ? 0.907 -5.290 15.422 1.00 98.44 75 PHE A N 1
ATOM 618 C CA . PHE A 1 75 ? 0.958 -5.893 14.101 1.00 98.44 75 PHE A CA 1
ATOM 619 C C . PHE A 1 75 ? 1.537 -4.909 13.088 1.00 98.44 75 PHE A C 1
ATOM 621 O O . PHE A 1 75 ? 1.133 -3.751 13.030 1.00 98.44 75 PHE A O 1
ATOM 628 N N . GLU A 1 76 ? 2.451 -5.401 12.267 1.00 98.06 76 GLU A N 1
ATOM 629 C CA . GLU A 1 76 ? 3.055 -4.690 11.150 1.00 98.06 76 GLU A CA 1
ATOM 630 C C . GLU A 1 76 ? 2.635 -5.372 9.849 1.00 98.06 76 GLU A 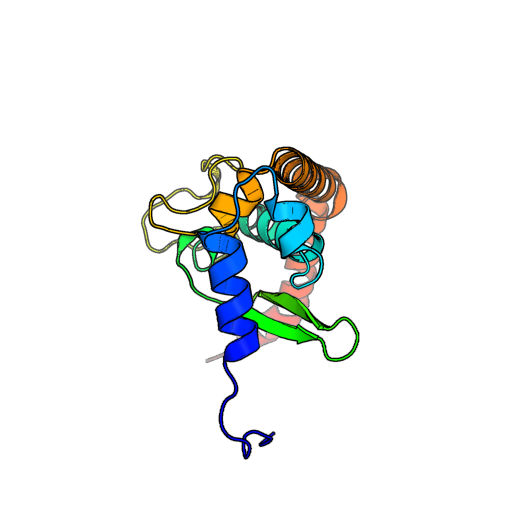C 1
ATOM 632 O O . GLU A 1 76 ? 2.664 -6.604 9.734 1.00 98.06 76 GLU A O 1
ATOM 637 N N . PHE A 1 77 ? 2.213 -4.561 8.881 1.00 98.25 77 PHE A N 1
ATOM 638 C CA . PHE A 1 77 ? 1.866 -5.023 7.545 1.00 98.25 77 PHE A CA 1
ATOM 639 C C . PHE A 1 77 ? 3.133 -5.115 6.696 1.00 98.25 77 PHE A C 1
ATOM 641 O O . PHE A 1 77 ? 3.901 -4.158 6.628 1.00 98.25 77 PHE A O 1
ATOM 648 N N . ILE A 1 78 ? 3.343 -6.253 6.038 1.00 98.00 78 ILE A N 1
ATOM 649 C CA . ILE A 1 78 ? 4.521 -6.484 5.199 1.00 98.00 78 ILE A CA 1
ATOM 650 C C . ILE A 1 78 ? 4.046 -6.891 3.801 1.00 98.00 78 ILE A C 1
ATOM 652 O O . ILE A 1 78 ? 3.390 -7.931 3.691 1.00 98.00 78 ILE A O 1
ATOM 656 N N . PRO A 1 79 ? 4.361 -6.123 2.740 1.00 97.12 79 PRO A N 1
ATOM 657 C CA . PRO A 1 79 ? 4.072 -6.548 1.379 1.00 97.12 79 PRO A CA 1
ATOM 658 C C . PRO A 1 79 ? 4.880 -7.790 1.019 1.00 97.12 79 PRO A C 1
ATOM 660 O O . PRO A 1 79 ? 6.030 -7.954 1.432 1.00 97.12 79 PRO A O 1
ATOM 663 N N . TYR A 1 80 ? 4.280 -8.641 0.209 1.00 97.31 80 TYR A N 1
ATOM 664 C CA . TYR A 1 80 ? 4.936 -9.774 -0.419 1.00 97.31 80 TYR A CA 1
ATOM 665 C C . TYR A 1 80 ? 4.675 -9.720 -1.926 1.00 97.31 80 TYR A C 1
ATOM 667 O O . TYR A 1 80 ? 3.853 -8.917 -2.347 1.00 97.31 80 TYR A O 1
ATOM 675 N N . ASP A 1 81 ? 5.416 -10.505 -2.707 1.00 97.44 81 ASP A N 1
ATOM 676 C CA . ASP A 1 81 ? 5.162 -10.786 -4.131 1.00 97.44 81 ASP A CA 1
ATOM 677 C C . ASP A 1 81 ? 4.595 -9.605 -4.948 1.00 97.44 81 ASP A C 1
ATOM 679 O O . ASP A 1 81 ? 3.418 -9.542 -5.290 1.00 97.44 81 ASP A O 1
ATOM 683 N N . THR A 1 82 ? 5.433 -8.586 -5.163 1.00 96.88 82 THR A N 1
ATOM 684 C CA . THR A 1 82 ? 5.028 -7.310 -5.779 1.00 96.88 82 THR A CA 1
ATOM 685 C C . THR A 1 82 ? 5.357 -7.259 -7.274 1.00 96.88 82 THR A C 1
ATOM 687 O O . THR A 1 82 ? 5.737 -6.206 -7.791 1.00 96.88 82 THR A O 1
ATOM 690 N N . ASP A 1 83 ? 5.313 -8.393 -7.961 1.00 96.69 83 ASP A N 1
ATOM 691 C CA . ASP A 1 83 ? 5.610 -8.532 -9.391 1.00 96.69 83 ASP A CA 1
ATOM 692 C C . ASP A 1 83 ? 4.497 -7.941 -10.277 1.00 96.69 83 ASP A C 1
ATOM 694 O O . ASP A 1 83 ? 4.781 -7.291 -11.284 1.00 96.69 83 ASP A O 1
ATOM 698 N N . ASN A 1 84 ? 3.243 -8.054 -9.837 1.00 97.12 84 ASN A N 1
ATOM 699 C CA . ASN A 1 84 ? 2.048 -7.486 -10.464 1.00 97.12 84 ASN A CA 1
ATOM 700 C C . ASN A 1 84 ? 1.910 -5.974 -10.201 1.00 97.12 84 ASN A C 1
ATOM 702 O O . ASN A 1 84 ? 0.926 -5.486 -9.639 1.00 97.12 84 ASN A O 1
ATOM 706 N N . THR A 1 85 ? 2.946 -5.227 -10.583 1.00 97.12 85 THR A N 1
ATOM 707 C CA . THR A 1 85 ? 3.088 -3.776 -10.413 1.00 97.12 85 THR A CA 1
ATOM 708 C C . THR A 1 85 ? 3.590 -3.110 -11.694 1.00 97.12 85 THR A C 1
ATOM 710 O O . THR A 1 85 ? 3.902 -3.772 -12.680 1.00 97.12 85 THR A O 1
ATOM 713 N N . PHE A 1 86 ? 3.652 -1.776 -11.705 1.00 95.56 86 PHE A N 1
ATOM 714 C CA . PHE A 1 86 ? 4.255 -0.973 -12.776 1.00 95.56 86 PHE A CA 1
ATOM 715 C C . PHE A 1 86 ? 3.715 -1.278 -14.186 1.00 95.56 86 PHE A C 1
ATOM 717 O O . PHE A 1 86 ? 4.448 -1.210 -15.170 1.00 95.56 86 PHE A O 1
ATOM 724 N N . GLY A 1 87 ? 2.413 -1.563 -14.288 1.00 94.06 87 GLY A N 1
ATOM 725 C CA . GLY A 1 87 ? 1.711 -1.738 -15.563 1.00 94.06 87 GLY A CA 1
ATOM 726 C C . GLY A 1 87 ? 1.475 -3.188 -15.991 1.00 94.06 87 GLY A C 1
ATOM 727 O O . GLY A 1 87 ? 0.841 -3.395 -17.022 1.00 94.06 87 GLY A O 1
ATOM 728 N N . ILE A 1 88 ? 1.919 -4.184 -15.216 1.00 96.31 88 ILE A N 1
ATOM 729 C CA . ILE A 1 88 ? 1.456 -5.567 -15.396 1.00 96.31 88 ILE A CA 1
ATOM 730 C C . ILE A 1 88 ? -0.046 -5.627 -15.107 1.00 96.31 88 ILE A C 1
ATOM 732 O O . ILE A 1 88 ? -0.496 -5.108 -14.089 1.00 96.31 88 ILE A O 1
ATOM 736 N N . ASP A 1 89 ? -0.822 -6.253 -15.989 1.00 94.94 89 ASP A N 1
ATOM 737 C CA . ASP A 1 89 ? -2.278 -6.340 -15.877 1.00 94.94 89 ASP A CA 1
ATOM 738 C C . ASP A 1 89 ? -2.821 -7.649 -16.458 1.00 94.94 89 ASP A C 1
ATOM 740 O O . ASP A 1 89 ? -2.411 -8.072 -17.540 1.00 94.94 89 ASP A O 1
ATOM 744 N N . TRP A 1 90 ? -3.771 -8.263 -15.746 1.00 94.88 90 TRP A N 1
ATOM 745 C CA . TRP A 1 90 ? -4.468 -9.490 -16.153 1.00 94.88 90 TRP A CA 1
ATOM 746 C C . TRP A 1 90 ? -5.984 -9.287 -16.345 1.00 94.88 90 TRP A C 1
ATOM 748 O O . TRP A 1 90 ? -6.706 -10.255 -16.584 1.00 94.88 90 TRP A O 1
ATOM 758 N N . PHE A 1 91 ? -6.491 -8.051 -16.235 1.00 93.12 91 PHE A N 1
ATOM 759 C CA . PHE A 1 91 ? -7.932 -7.749 -16.243 1.00 93.12 91 PHE A CA 1
ATOM 760 C C . PHE A 1 91 ? 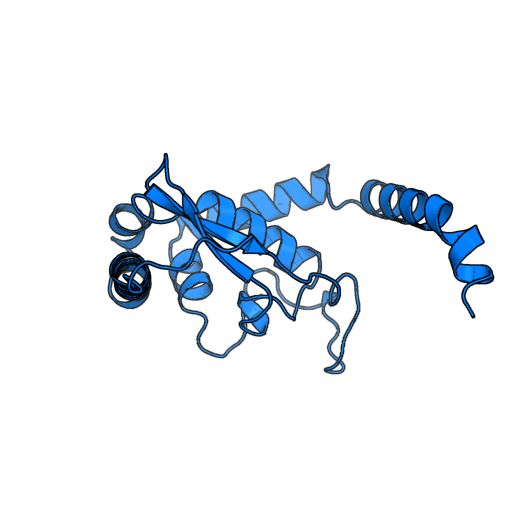-8.377 -6.833 -17.388 1.00 93.12 91 PHE A C 1
ATOM 762 O O . PHE A 1 91 ? -9.562 -6.508 -17.475 1.00 93.12 91 PHE A O 1
ATOM 769 N N . ASN A 1 92 ? -7.453 -6.421 -18.257 1.00 94.56 92 ASN A N 1
ATOM 770 C CA . ASN A 1 92 ? -7.645 -5.371 -19.252 1.00 94.56 92 ASN A CA 1
ATOM 771 C C . ASN A 1 92 ? -8.082 -4.038 -18.606 1.00 94.56 92 ASN A C 1
ATOM 773 O O . ASN A 1 92 ? -9.034 -3.391 -19.050 1.00 94.56 92 ASN A O 1
ATOM 777 N N . ILE A 1 93 ? -7.406 -3.660 -17.517 1.00 91.94 93 ILE A N 1
ATOM 778 C CA . ILE A 1 93 ? -7.637 -2.431 -16.752 1.00 91.94 93 ILE A CA 1
ATOM 779 C C . ILE A 1 93 ? -6.410 -1.529 -16.873 1.00 91.94 93 ILE A C 1
ATOM 781 O O . ILE A 1 93 ? -5.291 -1.925 -16.558 1.00 91.94 93 ILE A O 1
ATOM 785 N N . ASP A 1 94 ? -6.634 -0.267 -17.237 1.00 92.88 94 ASP A N 1
ATOM 786 C CA . ASP A 1 94 ? -5.596 0.755 -17.125 1.00 92.88 94 ASP A CA 1
ATOM 787 C C . ASP A 1 94 ? -5.492 1.262 -15.679 1.00 92.88 94 ASP A C 1
ATOM 789 O O . ASP A 1 94 ? -6.208 2.175 -15.247 1.00 92.88 94 ASP A O 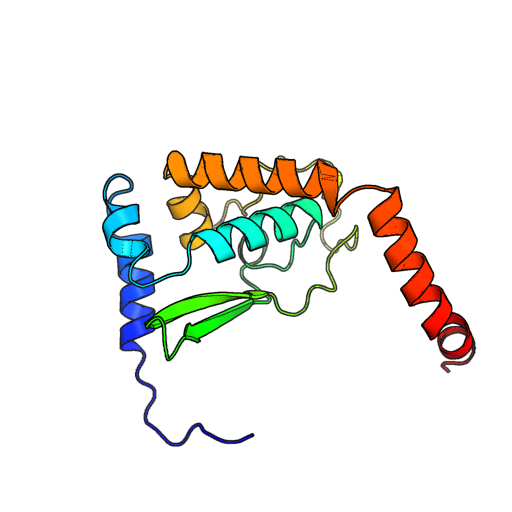1
ATOM 793 N N . TRP A 1 95 ? -4.565 0.669 -14.927 1.00 93.81 95 TRP A N 1
ATOM 794 C CA . TRP A 1 95 ? -4.293 1.009 -13.530 1.00 93.81 95 TRP A CA 1
ATOM 795 C C . TRP A 1 95 ? -3.846 2.459 -13.322 1.00 93.81 95 TRP A C 1
ATOM 797 O O . TRP A 1 95 ? -4.039 2.992 -12.229 1.00 93.81 95 TRP A O 1
ATOM 807 N N . THR A 1 96 ? -3.315 3.127 -14.352 1.00 90.56 96 THR A N 1
ATOM 808 C CA . THR A 1 96 ? -2.844 4.520 -14.257 1.00 90.56 96 THR A CA 1
ATOM 809 C C . THR A 1 96 ? -3.991 5.524 -14.143 1.00 90.56 96 THR A C 1
ATOM 811 O O . THR A 1 96 ? -3.809 6.630 -13.636 1.00 90.56 96 THR A O 1
ATOM 814 N N . THR A 1 97 ? -5.194 5.129 -14.567 1.00 92.69 97 THR A N 1
ATOM 815 C CA . THR A 1 97 ? -6.394 5.983 -14.559 1.00 92.69 97 THR A CA 1
ATOM 816 C C . THR A 1 97 ? -7.231 5.840 -13.288 1.00 92.69 97 THR A C 1
ATOM 818 O O . THR A 1 97 ? -8.196 6.581 -13.077 1.00 92.69 97 THR A O 1
ATOM 821 N N . ARG A 1 98 ? -6.887 4.886 -12.415 1.00 93.00 98 ARG A N 1
ATOM 822 C CA . ARG A 1 98 ? -7.664 4.595 -11.210 1.00 93.00 98 ARG A CA 1
ATOM 823 C C . ARG A 1 98 ? -7.519 5.717 -10.181 1.00 93.00 98 ARG A C 1
ATOM 825 O O . ARG A 1 98 ? -6.430 6.207 -9.899 1.00 93.00 98 ARG A O 1
ATOM 832 N N . ASN A 1 99 ? -8.635 6.100 -9.562 1.00 94.69 99 ASN A N 1
ATOM 833 C CA . ASN A 1 99 ? -8.636 7.140 -8.538 1.00 94.69 99 ASN A CA 1
ATOM 834 C C . ASN A 1 99 ? -7.896 6.668 -7.273 1.00 94.69 99 ASN A C 1
ATOM 836 O O . ASN A 1 99 ? -8.333 5.732 -6.602 1.00 94.69 99 ASN A O 1
ATOM 840 N N . VAL A 1 100 ? -6.823 7.370 -6.908 1.00 94.88 100 VAL A N 1
ATOM 841 C CA . VAL A 1 100 ? -5.987 7.055 -5.735 1.00 94.88 100 VAL A CA 1
ATOM 842 C C . VAL A 1 100 ? -6.739 7.145 -4.401 1.00 94.88 100 VAL A C 1
ATOM 844 O O . VAL A 1 100 ? -6.408 6.447 -3.448 1.00 94.88 100 VAL A O 1
ATOM 847 N N . GLY A 1 101 ? -7.787 7.967 -4.319 1.00 94.06 101 GLY A N 1
ATOM 848 C CA . GLY A 1 101 ? -8.678 8.067 -3.161 1.00 94.06 101 GLY A CA 1
ATOM 849 C C . GLY A 1 101 ? -9.693 6.926 -3.055 1.00 94.06 101 GLY A C 1
ATOM 850 O O . GLY A 1 101 ? -10.402 6.817 -2.058 1.00 94.06 101 GLY A O 1
ATOM 851 N N . SER A 1 102 ? -9.789 6.075 -4.077 1.00 93.19 102 SER A N 1
ATOM 852 C CA . SER A 1 102 ? -10.684 4.912 -4.136 1.00 93.19 102 SER A CA 1
ATOM 853 C C . SER A 1 102 ? -9.954 3.684 -4.685 1.00 93.19 102 SER A C 1
ATOM 855 O O . SER A 1 102 ? -10.518 2.888 -5.435 1.00 93.19 102 SER A O 1
ATOM 857 N N . TRP A 1 103 ? -8.681 3.535 -4.302 1.00 95.12 103 TRP A N 1
ATOM 858 C CA . TRP A 1 103 ? -7.814 2.448 -4.751 1.00 95.12 103 TRP A CA 1
ATOM 859 C C . TRP A 1 103 ? -8.399 1.062 -4.446 1.00 95.12 103 TRP A C 1
ATOM 861 O O . TRP A 1 103 ? -8.455 0.209 -5.333 1.00 95.12 103 TRP A O 1
ATOM 871 N N . ALA A 1 104 ? -8.899 0.858 -3.223 1.00 94.56 104 ALA A N 1
ATOM 872 C CA . ALA A 1 104 ? -9.416 -0.431 -2.772 1.00 94.56 104 ALA A CA 1
ATOM 873 C C . ALA A 1 104 ? -10.541 -0.980 -3.671 1.00 94.56 104 ALA A C 1
ATOM 875 O O . ALA A 1 104 ? -11.290 -0.234 -4.306 1.00 94.56 104 ALA A O 1
ATOM 876 N N . SER A 1 105 ? -10.665 -2.306 -3.715 1.00 94.00 105 SER A N 1
ATOM 877 C CA . SER A 1 105 ? -11.752 -2.989 -4.422 1.00 94.00 105 SER A CA 1
ATOM 878 C C . SER A 1 105 ? -13.125 -2.609 -3.853 1.00 94.00 105 SER A C 1
ATOM 880 O O . SER A 1 105 ? -13.252 -2.240 -2.687 1.00 94.00 105 SER A O 1
ATOM 882 N N . SER A 1 106 ? -14.171 -2.754 -4.669 1.00 91.31 106 SER A N 1
ATOM 883 C CA . SER A 1 106 ? -15.567 -2.607 -4.234 1.00 91.31 106 SER A CA 1
ATOM 884 C C . SER A 1 106 ? -16.014 -3.708 -3.265 1.00 91.31 106 SER A C 1
ATOM 886 O O . SER A 1 106 ? -16.980 -3.533 -2.525 1.00 91.31 106 SER A O 1
ATOM 888 N N . GLN A 1 107 ? -15.315 -4.845 -3.250 1.00 94.25 107 GLN A N 1
ATOM 889 C CA . GLN A 1 107 ? -15.520 -5.899 -2.261 1.00 94.25 107 GLN A CA 1
ATOM 890 C C . GLN A 1 107 ? -15.020 -5.476 -0.869 1.00 94.25 107 GLN A C 1
ATOM 892 O O . GLN A 1 107 ? -14.242 -4.540 -0.718 1.00 94.25 107 GLN A O 1
ATOM 897 N N . ALA A 1 108 ? -15.405 -6.220 0.171 1.00 93.06 108 ALA A N 1
ATOM 898 C CA . ALA A 1 108 ? -14.990 -5.925 1.540 1.00 93.06 108 ALA A CA 1
ATOM 899 C C . ALA A 1 108 ? -13.456 -5.945 1.709 1.00 93.06 108 ALA A C 1
ATOM 901 O O . ALA A 1 108 ? -12.801 -6.966 1.491 1.00 93.06 108 ALA A O 1
ATOM 902 N N . ARG A 1 109 ? -12.892 -4.803 2.114 1.00 95.50 109 ARG A N 1
ATOM 903 C CA . ARG A 1 109 ? -11.481 -4.604 2.485 1.00 95.50 109 ARG A CA 1
ATOM 904 C C . ARG A 1 109 ? -11.436 -3.860 3.821 1.00 95.50 109 ARG A C 1
ATOM 906 O O . ARG A 1 109 ? -11.126 -2.671 3.832 1.00 95.50 109 ARG A O 1
ATOM 913 N N . PRO A 1 110 ? -11.868 -4.495 4.925 1.00 95.44 110 PRO A N 1
ATOM 914 C CA . PRO A 1 110 ? -12.188 -3.788 6.164 1.00 95.44 110 PRO A CA 1
ATOM 915 C C . PRO A 1 110 ? -11.010 -2.982 6.719 1.00 95.44 110 PRO A C 1
ATOM 917 O O . PRO A 1 110 ? -11.225 -1.851 7.138 1.00 95.44 110 PRO A O 1
ATOM 920 N N . LEU A 1 111 ? -9.773 -3.487 6.622 1.00 96.75 111 LEU A N 1
ATOM 921 C CA . LEU A 1 111 ? -8.583 -2.750 7.057 1.00 96.75 111 LEU A CA 1
ATOM 922 C C . LEU A 1 111 ? -8.428 -1.431 6.279 1.00 96.75 111 LEU A C 1
ATOM 924 O O . LEU A 1 111 ? -8.463 -0.361 6.878 1.00 96.75 111 LEU A O 1
ATOM 928 N N . THR A 1 112 ? -8.344 -1.484 4.944 1.00 97.50 112 THR A N 1
ATOM 929 C CA . THR A 1 112 ? -8.204 -0.281 4.103 1.00 97.50 112 THR A CA 1
ATOM 930 C C . THR A 1 112 ? -9.411 0.647 4.238 1.00 97.50 112 THR A C 1
ATOM 932 O O . THR A 1 112 ? -9.254 1.855 4.412 1.00 97.50 112 THR A O 1
ATOM 935 N N . LYS A 1 113 ? -10.627 0.090 4.185 1.00 97.06 113 LYS A N 1
ATOM 936 C CA . LYS A 1 113 ? -11.880 0.850 4.230 1.00 97.06 113 LYS A CA 1
ATOM 937 C C . LYS A 1 113 ? -12.033 1.610 5.547 1.00 97.06 113 LYS A C 1
ATOM 939 O O . LYS A 1 113 ? -12.314 2.805 5.517 1.00 97.06 113 LYS A O 1
ATOM 944 N N . ASN A 1 114 ? -11.865 0.935 6.683 1.00 97.56 114 ASN A N 1
ATOM 945 C CA . ASN A 1 114 ? -12.152 1.527 7.989 1.00 97.56 114 ASN A CA 1
ATOM 946 C C . ASN A 1 114 ? -11.029 2.471 8.430 1.00 97.56 114 ASN A C 1
ATOM 948 O O . ASN A 1 114 ? -11.324 3.536 8.964 1.00 97.56 114 ASN A O 1
ATOM 952 N N . ILE A 1 115 ? -9.765 2.170 8.100 1.00 97.62 115 ILE A N 1
ATOM 953 C CA . ILE A 1 115 ? -8.657 3.112 8.320 1.00 97.62 115 ILE A CA 1
ATOM 954 C C . ILE A 1 115 ? -8.870 4.394 7.504 1.00 97.62 115 ILE A C 1
ATOM 956 O O . ILE A 1 115 ? -8.785 5.484 8.060 1.00 97.62 115 ILE A O 1
ATOM 960 N N . LEU A 1 116 ? -9.202 4.308 6.210 1.00 97.88 116 LEU A N 1
ATOM 961 C CA . LEU A 1 116 ? -9.429 5.512 5.397 1.00 97.88 116 LEU A CA 1
AT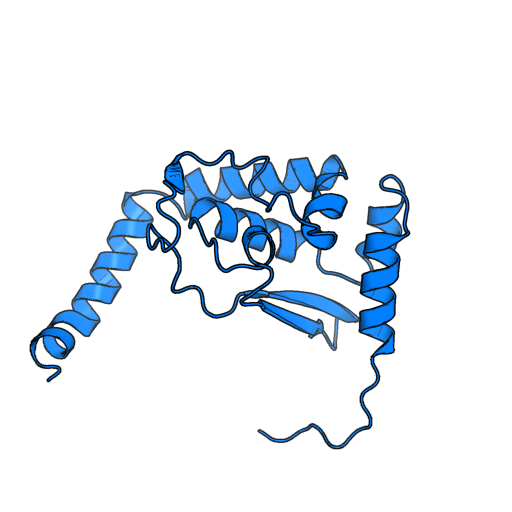OM 962 C C . LEU A 1 116 ? -10.744 6.241 5.720 1.00 97.88 116 LEU A C 1
ATOM 964 O O . LEU A 1 116 ? -10.903 7.409 5.348 1.00 97.88 116 LEU A O 1
ATOM 968 N N . ALA A 1 117 ? -11.682 5.602 6.424 1.00 97.44 117 ALA A N 1
ATOM 969 C CA . ALA A 1 117 ? -12.871 6.276 6.938 1.00 97.44 117 ALA A CA 1
ATOM 970 C C . ALA A 1 117 ? -12.506 7.319 8.008 1.00 97.44 117 ALA A C 1
ATOM 972 O O . ALA A 1 117 ? -13.130 8.381 8.045 1.00 97.44 117 ALA A O 1
ATOM 973 N N . VAL A 1 118 ? -11.451 7.079 8.794 1.00 98.50 118 VAL A N 1
ATOM 974 C CA . VAL A 1 118 ? -10.916 8.038 9.767 1.00 98.50 118 VAL A CA 1
ATOM 975 C C . VAL A 1 118 ? -10.265 9.220 9.039 1.00 98.50 118 VAL A C 1
ATOM 977 O O . VAL A 1 118 ? -9.339 9.057 8.242 1.00 98.50 118 VAL A O 1
ATOM 980 N N . GLU A 1 119 ? -10.720 10.442 9.329 1.00 98.31 119 GLU A N 1
ATOM 981 C CA . GLU A 1 119 ? -10.263 11.650 8.628 1.00 98.31 119 GLU A CA 1
ATOM 982 C C . GLU A 1 119 ? -8.750 11.889 8.769 1.00 98.31 119 GLU A C 1
ATOM 984 O O . GLU A 1 119 ? -8.081 12.187 7.776 1.00 98.31 119 GLU A O 1
ATOM 989 N N . VAL A 1 120 ? -8.193 11.733 9.976 1.00 98.12 120 VAL A N 1
ATOM 990 C CA . VAL A 1 120 ? -6.755 11.951 10.214 1.00 98.12 120 VAL A CA 1
ATOM 991 C C . VAL A 1 120 ? -5.891 10.947 9.444 1.00 98.12 120 VAL A C 1
ATOM 993 O O . VAL A 1 120 ? -4.923 11.341 8.795 1.00 98.12 120 VAL A O 1
ATOM 996 N N . TYR A 1 121 ? -6.287 9.675 9.395 1.00 98.62 121 TYR A N 1
ATOM 997 C CA . TYR A 1 121 ? -5.577 8.647 8.629 1.00 98.62 121 TYR A CA 1
ATOM 998 C C . TYR A 1 121 ? -5.662 8.884 7.129 1.00 98.62 121 TYR A C 1
ATOM 1000 O O . TYR A 1 121 ? -4.665 8.746 6.422 1.00 98.62 121 TYR A O 1
ATOM 1008 N N . ARG A 1 122 ? -6.816 9.338 6.635 1.00 98.50 122 ARG A N 1
ATOM 1009 C CA . ARG A 1 122 ? -6.968 9.736 5.234 1.00 98.50 122 ARG A CA 1
ATOM 1010 C C . ARG A 1 122 ? -6.051 10.905 4.871 1.00 98.50 122 ARG A C 1
ATOM 1012 O O . ARG A 1 122 ? -5.441 10.892 3.805 1.00 98.50 122 ARG A O 1
ATOM 1019 N N . LYS A 1 123 ? -5.908 11.902 5.753 1.00 98.56 123 LYS A N 1
ATOM 1020 C CA . LYS A 1 123 ? -4.960 13.014 5.556 1.00 98.56 123 LYS A CA 1
ATOM 1021 C C . LYS A 1 123 ? -3.512 12.520 5.527 1.00 98.56 123 LYS A C 1
ATOM 1023 O O . LYS A 1 123 ? -2.759 12.938 4.651 1.00 98.56 123 LYS A O 1
ATOM 1028 N N . HIS A 1 124 ? -3.135 11.604 6.420 1.00 98.62 124 HIS A N 1
ATOM 1029 C CA . HIS A 1 124 ? -1.800 10.994 6.421 1.00 98.62 124 HIS A CA 1
ATOM 1030 C C . HIS A 1 124 ? -1.530 10.178 5.151 1.00 98.62 124 HIS A C 1
ATOM 1032 O O . HIS A 1 124 ? -0.460 10.305 4.565 1.00 98.62 124 HIS A O 1
ATOM 1038 N N . TYR A 1 125 ? -2.508 9.411 4.668 1.00 98.81 125 TYR A N 1
ATOM 1039 C CA . TYR A 1 125 ? -2.416 8.707 3.388 1.00 98.81 125 TYR A CA 1
ATOM 1040 C C . TYR A 1 125 ? -2.096 9.658 2.225 1.00 98.81 125 TYR A C 1
ATOM 1042 O O . TYR A 1 125 ? -1.126 9.447 1.497 1.00 98.81 125 TYR A O 1
ATOM 1050 N N . TYR A 1 126 ? -2.857 10.750 2.084 1.00 98.62 126 TYR A N 1
ATOM 1051 C CA . TYR A 1 126 ? -2.596 11.748 1.042 1.00 98.62 126 TYR A CA 1
ATOM 1052 C C . TYR A 1 126 ? -1.260 12.471 1.227 1.00 98.62 126 TYR A C 1
ATOM 1054 O O . TYR A 1 126 ? -0.608 12.813 0.239 1.00 98.62 126 TYR A O 1
ATOM 1062 N N . LEU A 1 127 ? -0.822 12.680 2.471 1.00 98.62 127 LEU A N 1
ATOM 1063 C CA . LEU A 1 127 ? 0.508 13.209 2.750 1.00 98.62 127 LEU A CA 1
ATOM 1064 C C . LEU A 1 127 ? 1.599 12.252 2.251 1.00 98.62 127 LEU A C 1
ATOM 1066 O O . LEU A 1 127 ? 2.527 12.711 1.589 1.00 98.62 127 LEU A O 1
ATOM 1070 N N . TYR A 1 128 ? 1.473 10.944 2.495 1.00 98.75 128 TYR A N 1
ATOM 1071 C CA . TYR A 1 128 ? 2.433 9.951 2.004 1.00 98.75 128 TYR A CA 1
ATOM 1072 C C . TYR A 1 128 ? 2.437 9.844 0.481 1.00 98.75 128 TYR A C 1
ATOM 1074 O O . TYR A 1 128 ? 3.515 9.825 -0.108 1.00 98.75 128 TYR A O 1
ATOM 1082 N N . LEU A 1 129 ? 1.268 9.868 -0.171 1.00 98.56 129 LEU A N 1
ATOM 1083 C CA . LEU A 1 129 ? 1.193 9.973 -1.632 1.00 98.56 129 LEU A CA 1
ATOM 1084 C C . LEU A 1 129 ? 1.969 11.199 -2.129 1.00 98.56 129 LEU A C 1
ATOM 1086 O O . LEU A 1 129 ? 2.819 11.078 -3.007 1.00 98.56 129 LEU A O 1
ATOM 1090 N N . LYS A 1 130 ? 1.725 12.372 -1.526 1.00 98.44 130 LYS A N 1
ATOM 1091 C CA . LYS A 1 130 ? 2.400 13.623 -1.892 1.00 98.44 130 LYS A CA 1
ATOM 1092 C C . LYS A 1 130 ? 3.913 13.559 -1.667 1.00 98.44 130 LYS A C 1
ATOM 1094 O O . LYS A 1 130 ? 4.659 14.067 -2.497 1.00 98.44 130 LYS A O 1
ATOM 1099 N N . GLN A 1 131 ? 4.377 12.974 -0.568 1.00 98.31 131 GLN A N 1
ATOM 1100 C CA . GLN A 1 131 ? 5.810 12.799 -0.309 1.00 98.31 131 GLN A CA 1
ATOM 1101 C C . GLN A 1 131 ? 6.445 11.893 -1.368 1.00 98.31 131 GLN A C 1
ATOM 1103 O O . GLN A 1 131 ? 7.422 12.277 -2.004 1.00 98.31 131 GLN A O 1
ATOM 1108 N N . LEU A 1 132 ? 5.836 10.735 -1.636 1.00 98.19 132 LEU A N 1
ATOM 1109 C CA . LEU A 1 132 ? 6.357 9.771 -2.602 1.00 98.19 132 LEU A CA 1
ATOM 1110 C C . LEU A 1 132 ? 6.478 10.372 -4.007 1.00 98.19 132 LEU A C 1
ATOM 1112 O O . LEU A 1 132 ? 7.550 10.269 -4.594 1.00 98.19 132 LEU A O 1
ATOM 1116 N N . ILE A 1 133 ? 5.450 11.052 -4.526 1.00 97.25 133 ILE A N 1
ATOM 1117 C CA . ILE A 1 133 ? 5.497 11.630 -5.886 1.00 97.25 133 ILE A CA 1
ATOM 1118 C C . ILE A 1 133 ? 6.498 12.785 -6.037 1.00 97.25 133 ILE A C 1
ATOM 1120 O O . ILE A 1 133 ? 6.937 13.058 -7.150 1.00 97.25 133 ILE A O 1
ATOM 1124 N N . ASN A 1 134 ? 6.868 13.461 -4.944 1.00 97.81 134 ASN A N 1
ATOM 1125 C CA . ASN A 1 134 ? 7.859 14.543 -4.971 1.00 97.81 134 ASN A CA 1
ATOM 1126 C C . ASN A 1 134 ? 9.294 14.047 -4.745 1.00 97.81 134 ASN A C 1
ATOM 1128 O O . ASN A 1 134 ? 10.241 14.778 -5.025 1.00 97.81 134 ASN A O 1
ATOM 1132 N N . GLU A 1 135 ? 9.462 12.823 -4.245 1.00 95.62 135 GLU A N 1
ATOM 1133 C CA . GLU A 1 135 ? 10.759 12.284 -3.837 1.00 95.62 135 GLU A CA 1
ATOM 1134 C C . GLU A 1 135 ? 11.062 10.969 -4.578 1.00 95.62 135 GLU A C 1
ATOM 1136 O O . GLU A 1 135 ? 11.748 10.940 -5.605 1.00 95.62 135 GLU A O 1
ATOM 1141 N N . ALA A 1 136 ? 10.545 9.851 -4.067 1.00 95.69 136 ALA A N 1
ATOM 1142 C CA . ALA A 1 136 ? 10.937 8.510 -4.495 1.00 95.69 136 ALA A CA 1
ATOM 1143 C C . ALA A 1 136 ? 10.276 8.040 -5.804 1.00 95.69 136 ALA A C 1
ATOM 1145 O O . ALA A 1 136 ? 10.844 7.204 -6.506 1.00 95.69 136 ALA A O 1
ATOM 1146 N N . PHE A 1 137 ? 9.096 8.564 -6.133 1.00 96.69 137 PHE A N 1
ATOM 1147 C CA . PHE A 1 137 ? 8.242 8.127 -7.240 1.00 96.69 137 PHE A CA 1
ATOM 1148 C C . PHE A 1 137 ? 8.224 9.143 -8.393 1.00 96.69 137 PHE A C 1
ATOM 1150 O O . PHE A 1 137 ? 7.189 9.434 -8.984 1.00 96.69 137 PHE A O 1
ATOM 1157 N N . THR A 1 138 ? 9.388 9.713 -8.708 1.00 97.25 138 THR A N 1
ATOM 1158 C CA . THR A 1 138 ? 9.574 10.548 -9.902 1.00 97.25 138 THR A CA 1
ATOM 1159 C C . THR A 1 138 ? 10.065 9.702 -11.076 1.00 97.25 138 THR A C 1
ATOM 1161 O O . THR A 1 138 ? 10.728 8.680 -10.877 1.00 97.25 138 THR A O 1
ATOM 1164 N N . VAL A 1 139 ? 9.804 10.154 -12.309 1.00 95.94 139 VAL A N 1
ATOM 1165 C CA . VAL A 1 139 ? 10.281 9.481 -13.534 1.00 95.94 139 VAL A CA 1
ATOM 1166 C C . VAL A 1 139 ? 11.790 9.245 -13.472 1.00 95.94 139 VAL A C 1
ATOM 1168 O O . VAL A 1 139 ? 12.240 8.117 -13.652 1.00 95.94 139 VAL A O 1
ATOM 1171 N N . ASN A 1 140 ? 12.564 10.276 -13.121 1.00 97.75 140 ASN A N 1
ATOM 1172 C CA . ASN A 1 140 ? 14.021 10.177 -13.037 1.00 97.75 140 ASN A CA 1
ATOM 1173 C C . ASN A 1 140 ? 14.469 9.139 -11.998 1.00 97.75 140 ASN A C 1
ATOM 1175 O O . ASN A 1 140 ? 15.341 8.320 -12.296 1.00 97.75 140 ASN A O 1
ATOM 1179 N N . THR A 1 141 ? 13.876 9.139 -10.798 1.00 97.44 141 THR A N 1
ATOM 1180 C CA . THR A 1 141 ? 14.243 8.195 -9.730 1.00 97.44 141 THR A CA 1
ATOM 1181 C C . THR A 1 141 ? 13.918 6.752 -10.121 1.00 97.44 141 THR A C 1
ATOM 1183 O O . THR A 1 141 ? 14.774 5.871 -9.989 1.00 97.44 141 THR A O 1
ATOM 1186 N N . ILE A 1 142 ? 12.707 6.498 -10.626 1.00 96.75 142 ILE A N 1
ATOM 1187 C CA . ILE A 1 142 ? 12.256 5.152 -11.008 1.00 96.75 142 ILE A CA 1
ATOM 1188 C C . ILE A 1 142 ? 13.032 4.636 -12.223 1.00 96.75 142 ILE A C 1
ATOM 1190 O O . ILE A 1 142 ? 13.525 3.506 -12.200 1.00 96.75 142 ILE A O 1
ATOM 1194 N N . GLN A 1 143 ? 13.221 5.464 -13.254 1.00 97.38 143 GLN A N 1
ATOM 1195 C CA . GLN A 1 143 ? 13.979 5.091 -14.447 1.00 97.38 143 GLN A CA 1
ATOM 1196 C C . GLN A 1 143 ? 15.438 4.781 -14.101 1.00 97.38 143 GLN A C 1
ATOM 1198 O O . GLN A 1 143 ? 15.957 3.752 -14.527 1.00 97.38 143 GLN A O 1
ATOM 1203 N N . SER A 1 144 ? 16.080 5.607 -13.268 1.00 98.06 144 SER A N 1
ATOM 1204 C CA . SER A 1 144 ? 17.467 5.373 -12.846 1.00 98.06 144 SER A CA 1
ATOM 1205 C C . SER A 1 144 ? 17.621 4.041 -12.108 1.00 98.06 144 SER A C 1
ATOM 1207 O O . SER A 1 144 ? 18.541 3.277 -12.398 1.00 98.06 144 SER A O 1
ATOM 1209 N N . LYS A 1 145 ? 16.700 3.713 -11.189 1.00 96.94 145 LYS A N 1
ATOM 1210 C CA . LYS A 1 145 ? 16.700 2.419 -10.482 1.00 96.94 145 LYS A CA 1
ATOM 1211 C C . LYS A 1 145 ? 16.461 1.245 -11.433 1.00 96.94 145 LYS A C 1
ATOM 1213 O O . LYS A 1 145 ? 17.174 0.248 -11.352 1.00 96.94 145 LYS A O 1
ATOM 1218 N N . THR A 1 146 ? 15.499 1.379 -12.344 1.00 96.31 146 THR A N 1
ATOM 1219 C CA . THR A 1 146 ? 15.148 0.335 -13.317 1.00 96.31 146 THR A CA 1
ATOM 1220 C C . THR A 1 146 ? 16.317 0.037 -14.251 1.00 96.31 146 THR A C 1
ATOM 1222 O O . THR A 1 146 ? 16.687 -1.121 -14.423 1.00 96.31 146 THR A O 1
ATOM 1225 N N . LEU A 1 147 ? 16.964 1.073 -14.792 1.00 97.94 147 LEU A N 1
ATOM 1226 C CA . LEU A 1 147 ? 18.143 0.923 -15.647 1.00 97.94 147 LEU A CA 1
ATOM 1227 C C . LEU A 1 147 ? 19.328 0.314 -14.888 1.00 97.94 147 LEU A C 1
ATOM 1229 O O . LEU A 1 147 ? 20.021 -0.543 -15.432 1.00 97.94 147 LEU A O 1
ATOM 1233 N N . ALA A 1 148 ? 19.533 0.692 -13.623 1.00 98.12 148 ALA A N 1
ATOM 1234 C CA . ALA A 1 148 ? 20.580 0.106 -12.790 1.00 98.12 148 ALA A CA 1
ATOM 1235 C C . ALA A 1 148 ? 20.348 -1.389 -12.506 1.00 98.12 148 ALA A C 1
ATOM 1237 O O . ALA A 1 148 ? 21.310 -2.154 -12.462 1.00 98.12 148 ALA A O 1
ATOM 1238 N N . ILE A 1 149 ? 19.095 -1.821 -12.318 1.00 97.19 149 ILE A N 1
ATOM 1239 C CA . ILE A 1 149 ? 18.752 -3.245 -12.175 1.00 97.19 149 ILE A CA 1
ATOM 1240 C C . ILE A 1 149 ? 18.936 -3.964 -13.512 1.00 97.19 149 ILE A C 1
ATOM 1242 O O . ILE A 1 149 ? 19.657 -4.959 -13.553 1.00 97.19 149 ILE A O 1
ATOM 1246 N N . ARG A 1 150 ? 18.369 -3.429 -14.605 1.00 96.81 150 ARG A N 1
ATOM 1247 C CA . ARG A 1 150 ? 18.515 -3.982 -15.961 1.00 96.81 150 ARG A CA 1
ATOM 1248 C C . ARG A 1 150 ? 19.982 -4.221 -16.301 1.00 96.81 150 ARG A C 1
ATOM 1250 O O . ARG A 1 150 ? 20.336 -5.330 -16.671 1.00 96.81 150 ARG A O 1
ATOM 1257 N N . SER A 1 151 ? 20.842 -3.223 -16.103 1.00 97.69 151 SER A N 1
ATOM 1258 C CA . SER A 1 151 ? 22.269 -3.321 -16.429 1.00 97.69 151 SER A CA 1
ATOM 1259 C C . SER A 1 151 ? 22.989 -4.453 -15.686 1.00 97.69 151 SER A C 1
ATOM 1261 O O . SER A 1 151 ? 23.971 -4.976 -16.206 1.00 97.69 151 SER A O 1
ATOM 1263 N N . LYS A 1 152 ? 22.524 -4.852 -14.493 1.00 97.12 152 LYS A N 1
ATOM 1264 C CA . LYS A 1 152 ? 23.106 -5.975 -13.739 1.00 97.12 152 LYS A CA 1
ATOM 1265 C C . LYS A 1 152 ? 22.686 -7.339 -14.280 1.00 97.12 152 LYS A C 1
ATOM 1267 O O . LYS A 1 152 ? 23.431 -8.297 -14.107 1.00 97.12 152 LYS A O 1
ATOM 1272 N N . ILE A 1 153 ? 21.500 -7.429 -14.883 1.00 97.19 153 ILE A N 1
ATOM 1273 C CA . ILE A 1 153 ? 20.897 -8.701 -15.300 1.00 97.19 153 ILE A CA 1
ATOM 1274 C C . ILE A 1 153 ? 20.917 -8.915 -16.817 1.00 97.19 153 ILE A C 1
ATOM 1276 O O . ILE A 1 153 ? 20.802 -10.049 -17.253 1.00 97.19 153 ILE A O 1
ATOM 1280 N N . GLU A 1 154 ? 21.097 -7.866 -17.624 1.00 96.69 154 GLU A N 1
ATOM 1281 C CA . GLU A 1 154 ? 20.946 -7.899 -19.088 1.00 96.69 154 GLU A CA 1
ATOM 1282 C C . GLU A 1 154 ? 21.843 -8.938 -19.775 1.00 96.69 154 GLU A C 1
ATOM 1284 O O . GLU A 1 154 ? 21.370 -9.706 -20.614 1.00 96.69 154 GLU A O 1
ATOM 1289 N N . ASN A 1 155 ? 23.112 -9.033 -19.371 1.00 95.12 155 ASN A N 1
ATOM 1290 C CA . ASN A 1 155 ? 24.030 -10.024 -19.942 1.00 95.12 155 ASN A CA 1
ATOM 1291 C C . ASN A 1 155 ? 23.634 -11.463 -19.592 1.00 95.12 155 ASN A C 1
ATOM 1293 O O . ASN A 1 155 ? 23.890 -12.361 -20.380 1.00 95.12 155 ASN A O 1
ATOM 1297 N N . TYR A 1 156 ? 23.015 -11.685 -18.430 1.00 96.44 156 TYR A N 1
ATOM 1298 C CA . TYR A 1 156 ? 22.556 -13.013 -18.027 1.00 96.44 156 TYR A CA 1
ATOM 1299 C C . TYR A 1 156 ? 21.238 -13.357 -18.719 1.00 96.44 156 TYR A C 1
ATOM 1301 O O . TYR A 1 156 ? 21.126 -14.426 -19.304 1.00 96.44 156 TYR A O 1
ATOM 1309 N N . ALA A 1 157 ? 20.294 -12.412 -18.743 1.00 93.50 157 ALA A N 1
ATOM 1310 C CA . ALA A 1 157 ? 18.977 -12.570 -19.353 1.00 93.50 157 ALA A CA 1
ATOM 1311 C C . ALA A 1 157 ? 19.042 -12.859 -20.862 1.00 93.50 157 ALA A C 1
ATOM 1313 O O . ALA A 1 157 ? 18.230 -13.615 -21.376 1.00 93.50 157 ALA A O 1
ATOM 1314 N N . THR A 1 158 ? 20.011 -12.285 -21.582 1.00 92.50 158 THR A N 1
ATOM 1315 C CA . THR A 1 158 ? 20.202 -12.551 -23.026 1.00 92.50 158 THR A CA 1
ATOM 1316 C C . THR A 1 158 ? 20.801 -13.926 -23.326 1.00 92.50 158 THR A C 1
ATOM 1318 O O . THR A 1 158 ? 20.795 -14.357 -24.477 1.00 92.50 158 THR A O 1
ATOM 1321 N N . THR A 1 159 ? 21.312 -14.611 -22.304 1.00 94.00 159 THR A N 1
ATOM 1322 C CA . THR A 1 159 ? 21.920 -15.946 -22.398 1.00 94.00 159 THR A CA 1
ATOM 1323 C C . THR A 1 159 ? 21.158 -17.008 -21.602 1.00 94.00 159 THR A C 1
ATOM 1325 O O . THR A 1 159 ? 21.620 -18.146 -21.526 1.00 94.00 159 THR A O 1
ATOM 1328 N N . ASP A 1 160 ? 20.032 -16.634 -20.991 1.00 88.19 160 ASP A N 1
ATOM 1329 C CA . ASP A 1 160 ? 19.153 -17.528 -20.237 1.00 88.19 160 ASP A CA 1
ATOM 1330 C C . ASP A 1 160 ? 18.332 -18.366 -21.245 1.00 88.19 160 ASP A C 1
ATOM 1332 O O . ASP A 1 160 ? 17.690 -17.764 -22.113 1.00 88.19 160 ASP A O 1
ATOM 1336 N N . PRO A 1 161 ? 18.453 -19.709 -21.237 1.00 85.88 161 PRO A N 1
ATOM 1337 C CA . PRO A 1 161 ? 17.893 -20.595 -22.265 1.00 85.88 161 PRO A CA 1
ATOM 1338 C C . PRO A 1 161 ? 16.361 -20.630 -22.359 1.00 85.88 161 PRO A C 1
ATOM 1340 O O . PRO A 1 161 ? 15.669 -20.443 -21.335 1.00 85.88 161 PRO A O 1
#

Secondary structure (DSSP, 8-state):
-----S----HHHHHHHHHHHHS-TTTHHHHHTTTB-HHHHHHHHHHHHHTT-TTSHHHHS-SEEEEE-TTT--EEEEE----S-TT--SSS--GGGS-GGG-S-SS--HHHHHHHHSHHHHHHHHHHHHHHHHTTTSHHHHHHHHHHHHHHHHHHHTT--

Radius of gyration: 18.24 Å; chains: 1; bounding box: 41×41×44 Å

Sequence (161 aa):
MKTNTQQDNYTDKAELIDVINRTPVSELPAELEPIFDVNNFLKHLAVETLTGHWDGYSFNKNNFYLYRNTTTRRFEFIPYDTDNTFGIDWFNIDWTTRNVGSWASSQARPLTKNILAVEVYRKHYYLYLKQLINEAFTVNTIQSKTLAIRSKIENYATTDP

Foldseek 3Di:
DDDPPDDDDCPLVVLQVCLLPPPDLVCSVVSQVQAADLLQVLLVLLVCLLFLQCQDCQRNNDAWDWDQDPVSRHTHIGGGDSPCTNPNDDPPDDSVPDDSLNSGHPPDRSSVVSQCVRPVSVVSSVVSNVVCPVPCNDPVNVVVVVVVVCVVCVVVVVVPD

pLDDT: mean 94.14, std 10.25, range [41.34, 98.81]